Protein AF-A0A316NTU7-F1 (afdb_monomer_lite)

Radius of gyration: 28.09 Å; chains: 1; bounding box: 70×56×56 Å

Foldseek 3Di:
DPPCCPDPVNVVVVLVVVVVVVVVVVVVVVVCVVCVVVLVVVQVVQFDQDPQRKTWHWDDDDPDIDIDIGDDDDDDDQDPCNVVVCVVVVVCVVDDDDDDDDPVVVVVCVVVVVDDPVNVCVVDDDDDDDDDDRDDDDPDDDD

Secondary structure (DSSP, 8-state):
---GGGSHHHHHHHHHHHHHHHHHHHHHHHHHHHHHHHHHHHHHHHPEEPTTS-EEEEEEETTEEEEEEE---------TTHHHHHHHTT-GGG--------HHHHHHHHHTTSS-HHHHHHH---------------SS---

Structure (mmCIF, N/CA/C/O backbone):
data_AF-A0A316NTU7-F1
#
_entry.id   AF-A0A316NTU7-F1
#
loop_
_atom_site.group_PDB
_atom_site.id
_atom_site.type_symbol
_atom_site.label_atom_id
_atom_site.label_alt_id
_atom_si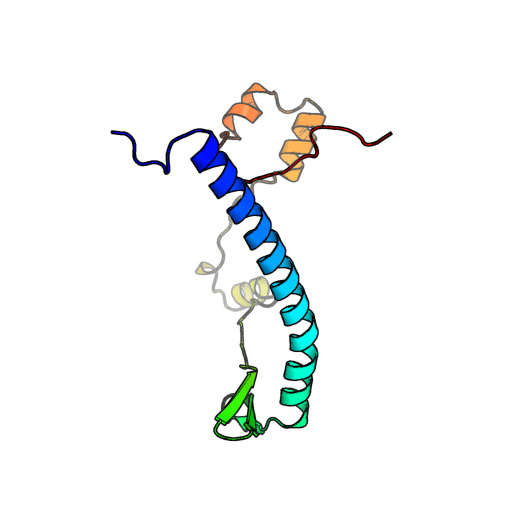te.label_comp_id
_atom_site.label_asym_id
_atom_site.label_entity_id
_atom_site.label_seq_id
_atom_site.pdbx_PDB_ins_code
_atom_site.Cartn_x
_atom_site.Cartn_y
_atom_site.Cartn_z
_atom_site.occupancy
_atom_site.B_iso_or_equiv
_atom_site.auth_seq_id
_atom_site.auth_comp_id
_atom_site.auth_asym_id
_atom_site.auth_atom_id
_atom_site.pdbx_PDB_model_num
ATOM 1 N N . MET A 1 1 ? 43.681 4.880 0.720 1.00 39.12 1 MET A N 1
ATOM 2 C CA . MET A 1 1 ? 43.043 5.188 -0.576 1.00 39.12 1 MET A CA 1
ATOM 3 C C . MET A 1 1 ? 41.536 5.190 -0.359 1.00 39.12 1 MET A C 1
ATOM 5 O O . MET A 1 1 ? 41.004 4.111 -0.117 1.00 39.12 1 MET A O 1
ATOM 9 N N . PRO A 1 2 ? 40.847 6.344 -0.338 1.00 45.22 2 PRO A N 1
ATOM 10 C CA . PRO A 1 2 ? 39.390 6.338 -0.401 1.00 45.22 2 PRO A CA 1
ATOM 11 C C . PRO A 1 2 ? 38.998 5.706 -1.742 1.00 45.22 2 PRO A C 1
ATOM 13 O O . PRO A 1 2 ? 39.582 6.032 -2.776 1.00 45.22 2 PRO A O 1
ATOM 16 N N . THR A 1 3 ? 38.089 4.735 -1.730 1.00 52.84 3 THR A N 1
ATOM 17 C CA . THR A 1 3 ? 37.539 4.173 -2.965 1.00 52.84 3 THR A CA 1
ATOM 18 C C . THR A 1 3 ? 36.919 5.315 -3.778 1.00 52.84 3 THR A C 1
ATOM 20 O O . THR A 1 3 ? 36.314 6.218 -3.199 1.00 52.84 3 THR A O 1
ATOM 23 N N . LEU A 1 4 ? 37.065 5.299 -5.110 1.00 52.41 4 LEU A N 1
ATOM 24 C CA . LEU A 1 4 ? 36.512 6.317 -6.029 1.00 52.41 4 LEU A CA 1
ATOM 25 C C . LEU A 1 4 ? 35.015 6.635 -5.795 1.00 52.41 4 LEU A C 1
ATOM 27 O O . LEU A 1 4 ? 34.536 7.672 -6.233 1.00 52.41 4 LEU A O 1
ATOM 31 N N . ASN A 1 5 ? 34.295 5.777 -5.066 1.00 53.84 5 ASN A N 1
ATOM 32 C CA . ASN A 1 5 ? 32.912 5.971 -4.630 1.00 53.84 5 ASN A CA 1
ATOM 33 C C . ASN A 1 5 ? 32.681 7.106 -3.613 1.00 53.84 5 ASN A C 1
ATOM 35 O O . ASN A 1 5 ? 31.527 7.475 -3.420 1.00 53.84 5 ASN A O 1
ATOM 39 N N . ASN A 1 6 ? 33.721 7.651 -2.969 1.00 60.25 6 ASN A N 1
ATOM 40 C CA . ASN A 1 6 ? 33.578 8.694 -1.938 1.00 60.25 6 ASN A CA 1
ATOM 41 C C . ASN A 1 6 ? 34.177 10.059 -2.330 1.00 60.25 6 ASN A C 1
ATOM 43 O O . ASN A 1 6 ? 34.258 10.945 -1.481 1.00 60.25 6 ASN A O 1
ATOM 47 N N . SER A 1 7 ? 34.622 10.249 -3.577 1.00 82.62 7 SER A N 1
ATOM 48 C CA . SER A 1 7 ? 34.970 11.592 -4.065 1.00 82.62 7 SER A CA 1
ATOM 49 C C . SER A 1 7 ? 33.702 12.413 -4.317 1.00 82.62 7 SER A C 1
ATOM 51 O O . SER A 1 7 ? 32.638 11.847 -4.571 1.00 82.62 7 SER A O 1
ATOM 53 N N . GLU A 1 8 ? 33.799 13.745 -4.267 1.00 83.25 8 GLU A N 1
ATOM 54 C CA . GLU A 1 8 ? 32.658 14.631 -4.557 1.00 83.25 8 GLU A CA 1
ATOM 55 C C . GLU A 1 8 ? 32.060 14.346 -5.942 1.00 83.25 8 GLU A C 1
ATOM 57 O O . GLU A 1 8 ? 30.842 14.236 -6.077 1.00 83.25 8 GLU A O 1
ATOM 62 N N . ASP A 1 9 ? 32.912 14.107 -6.942 1.00 82.56 9 ASP A N 1
ATOM 63 C CA . ASP A 1 9 ? 32.493 13.730 -8.295 1.00 82.56 9 ASP A CA 1
ATOM 64 C C . ASP A 1 9 ? 31.826 12.344 -8.343 1.00 82.56 9 ASP A C 1
ATOM 66 O O . ASP A 1 9 ? 30.821 12.156 -9.034 1.00 82.56 9 ASP A O 1
ATOM 70 N N . GLY A 1 10 ? 32.333 11.370 -7.577 1.00 85.00 10 GLY A N 1
ATOM 71 C CA . GLY A 1 10 ? 31.738 10.035 -7.467 1.00 85.00 10 GLY A CA 1
ATOM 72 C C . GLY A 1 10 ? 30.363 10.061 -6.791 1.00 85.00 10 GLY A C 1
ATOM 73 O O . GLY A 1 10 ? 29.422 9.403 -7.249 1.00 85.00 10 GLY A O 1
ATOM 74 N N . LEU A 1 11 ? 30.209 10.879 -5.746 1.00 87.69 11 LEU A N 1
ATOM 75 C CA . LEU A 1 11 ? 28.933 11.116 -5.069 1.00 87.69 11 LEU A CA 1
ATOM 76 C C . LEU A 1 11 ? 27.950 11.872 -5.967 1.00 87.69 11 LEU A C 1
ATOM 78 O O . LEU A 1 11 ? 26.775 11.509 -6.011 1.00 87.69 11 LEU A O 1
ATOM 82 N N . ALA A 1 12 ? 28.415 12.868 -6.725 1.00 87.44 12 ALA A N 1
ATOM 83 C CA . ALA A 1 12 ? 27.591 13.598 -7.683 1.00 87.44 12 ALA A CA 1
ATOM 84 C C . ALA A 1 12 ? 27.067 12.676 -8.793 1.00 87.44 12 ALA A C 1
ATOM 86 O O . ALA A 1 12 ? 25.866 12.672 -9.068 1.00 87.44 12 ALA A O 1
ATOM 87 N N . LEU A 1 13 ? 27.928 11.835 -9.378 1.00 89.50 13 LEU A N 1
ATOM 88 C CA . LEU A 1 13 ? 27.521 10.848 -10.380 1.00 89.50 13 LEU A CA 1
ATOM 89 C C . LEU A 1 13 ? 26.519 9.837 -9.802 1.00 89.50 13 LEU A C 1
ATOM 91 O O . LEU A 1 13 ? 25.507 9.528 -10.432 1.00 89.50 13 LEU A O 1
ATOM 95 N N . THR A 1 14 ? 26.755 9.364 -8.577 1.00 89.00 14 THR A N 1
ATOM 96 C CA . THR A 1 14 ? 25.836 8.455 -7.877 1.00 89.00 14 THR A CA 1
ATOM 97 C C . THR A 1 14 ? 24.484 9.119 -7.608 1.00 89.00 14 THR A C 1
ATOM 99 O O . THR A 1 14 ? 23.443 8.499 -7.823 1.00 89.00 14 THR A O 1
ATOM 102 N N . ALA A 1 15 ? 24.471 10.391 -7.203 1.00 89.38 15 ALA A N 1
ATOM 103 C CA . ALA A 1 15 ? 23.252 11.159 -6.976 1.00 89.38 15 ALA A CA 1
ATOM 104 C C . ALA A 1 15 ? 22.464 11.389 -8.278 1.00 89.38 15 ALA A C 1
ATOM 106 O O . ALA A 1 15 ? 21.241 11.234 -8.285 1.00 89.38 15 ALA A O 1
ATOM 107 N N . LEU A 1 16 ? 23.144 11.698 -9.388 1.00 91.12 16 LEU A N 1
ATOM 108 C CA . LEU A 1 16 ? 22.519 11.828 -10.709 1.00 91.12 16 LEU A CA 1
ATOM 109 C C . LEU A 1 16 ? 21.891 10.507 -11.160 1.00 91.12 16 LEU A C 1
ATOM 111 O O . LEU A 1 16 ? 20.718 10.484 -11.535 1.00 91.12 16 LEU A O 1
ATOM 115 N N . ASN A 1 17 ? 22.631 9.403 -11.043 1.00 90.31 17 ASN A N 1
ATOM 116 C CA . ASN A 1 17 ? 22.122 8.072 -11.365 1.00 90.31 17 ASN A CA 1
ATOM 117 C C . ASN A 1 17 ? 20.916 7.710 -10.491 1.00 90.31 17 ASN A C 1
ATOM 119 O O . ASN A 1 17 ? 19.898 7.258 -11.007 1.00 90.31 17 ASN A O 1
ATOM 123 N N . TYR A 1 18 ? 20.988 7.960 -9.181 1.00 92.38 18 TYR A N 1
ATOM 124 C CA . TYR A 1 18 ? 19.870 7.737 -8.264 1.00 92.38 18 TYR A CA 1
ATOM 125 C C . TYR A 1 18 ? 18.632 8.550 -8.665 1.00 92.38 18 TYR A C 1
ATOM 127 O O . TYR A 1 18 ? 17.524 8.014 -8.702 1.00 92.38 18 TYR A O 1
ATOM 135 N N . HIS A 1 19 ? 18.803 9.835 -8.991 1.00 92.88 19 HIS A N 1
ATOM 136 C CA . HIS A 1 19 ? 17.704 10.694 -9.426 1.00 92.88 19 HIS A CA 1
ATOM 137 C C . HIS A 1 19 ? 17.054 10.173 -10.712 1.00 92.88 19 HIS A C 1
ATOM 139 O O . HIS A 1 19 ? 15.832 10.052 -10.765 1.00 92.88 19 HIS A O 1
ATOM 145 N N . GLN A 1 20 ? 17.863 9.802 -11.707 1.00 92.38 20 GLN A N 1
ATOM 146 C CA . GLN A 1 20 ? 17.376 9.262 -12.974 1.00 92.38 20 GLN A CA 1
ATOM 147 C C . GLN A 1 20 ? 16.602 7.953 -12.772 1.00 92.38 20 GLN A C 1
ATOM 149 O O . GLN A 1 20 ? 15.472 7.831 -13.239 1.00 92.38 20 GLN A O 1
ATOM 154 N N . ARG A 1 21 ? 17.144 7.011 -11.988 1.00 93.38 21 ARG A N 1
ATOM 155 C CA . ARG A 1 21 ? 16.441 5.762 -11.646 1.00 93.38 21 ARG A CA 1
ATOM 156 C C . ARG A 1 21 ? 15.130 6.017 -10.908 1.00 93.38 21 ARG A C 1
ATOM 158 O O . ARG A 1 21 ? 14.153 5.315 -11.137 1.00 93.38 21 ARG A O 1
ATOM 165 N N . LYS A 1 22 ? 15.074 7.036 -10.047 1.00 93.12 22 LYS A N 1
ATOM 166 C CA . LYS A 1 22 ? 13.834 7.415 -9.357 1.00 93.12 22 LYS A CA 1
ATOM 167 C C . LYS A 1 22 ? 12.770 7.950 -10.322 1.00 93.12 22 LYS A C 1
ATOM 169 O O . LYS A 1 22 ? 11.588 7.699 -10.104 1.00 93.12 22 LYS A O 1
ATOM 174 N N . LEU A 1 23 ? 13.171 8.667 -11.374 1.00 92.50 23 LEU A N 1
ATOM 175 C CA . LEU A 1 23 ? 12.256 9.086 -12.440 1.00 92.50 23 LEU A CA 1
ATOM 176 C C . LEU A 1 23 ? 11.760 7.885 -13.253 1.00 92.50 23 LEU A C 1
ATOM 178 O O . LEU A 1 23 ? 10.562 7.787 -13.497 1.00 92.50 23 LEU A O 1
ATOM 182 N N . GLU A 1 24 ? 12.646 6.946 -13.595 1.00 94.44 24 GLU A N 1
ATOM 183 C CA . GLU A 1 24 ? 12.275 5.697 -14.280 1.00 94.44 24 GLU A CA 1
ATOM 184 C C . GLU A 1 24 ? 11.261 4.882 -13.468 1.00 94.44 24 GLU A C 1
ATOM 186 O O . GLU A 1 24 ? 10.245 4.462 -14.012 1.00 94.44 24 GLU A O 1
ATOM 191 N N . ILE A 1 25 ? 11.483 4.717 -12.156 1.00 94.19 25 ILE A N 1
ATOM 192 C CA . ILE A 1 25 ? 10.533 4.038 -11.258 1.00 94.19 25 ILE A CA 1
ATOM 193 C C . ILE A 1 25 ? 9.165 4.713 -11.317 1.00 94.19 25 ILE A C 1
ATOM 195 O O . ILE A 1 25 ? 8.158 4.031 -11.459 1.00 94.19 25 ILE A O 1
ATOM 199 N N . LYS A 1 26 ? 9.125 6.047 -11.249 1.00 93.50 26 LYS A N 1
ATOM 200 C CA . LYS A 1 26 ? 7.866 6.794 -11.264 1.00 93.50 26 LYS A CA 1
ATOM 201 C C . LYS A 1 26 ? 7.083 6.587 -12.565 1.00 93.50 26 LYS A C 1
ATOM 203 O O . LYS A 1 26 ? 5.861 6.457 -12.522 1.00 93.50 26 LYS A O 1
ATOM 208 N N . GLU A 1 27 ? 7.762 6.565 -13.711 1.00 95.06 27 GLU A N 1
ATOM 209 C CA . GLU A 1 27 ? 7.099 6.294 -14.991 1.00 95.06 27 GLU A CA 1
ATOM 210 C C . GLU A 1 27 ? 6.643 4.831 -15.091 1.00 95.06 27 GLU A C 1
ATOM 212 O O . GLU A 1 27 ? 5.499 4.587 -15.468 1.00 95.06 27 GLU A O 1
ATOM 217 N N . ILE A 1 28 ? 7.454 3.866 -14.641 1.00 96.06 28 ILE A N 1
ATOM 218 C CA . ILE A 1 28 ? 7.051 2.450 -14.579 1.00 96.06 28 ILE A CA 1
ATOM 219 C C . ILE A 1 28 ? 5.827 2.266 -13.670 1.00 96.06 28 ILE A C 1
ATOM 221 O O . ILE A 1 28 ? 4.876 1.587 -14.044 1.00 96.06 28 ILE A O 1
ATOM 225 N N . GLU A 1 29 ? 5.800 2.883 -12.488 1.00 95.62 29 GLU A N 1
ATOM 226 C CA . GLU A 1 29 ? 4.652 2.824 -11.573 1.00 95.62 29 GLU A CA 1
ATOM 227 C C . GLU A 1 29 ? 3.381 3.384 -12.220 1.00 95.62 29 GLU A C 1
ATOM 229 O O . GLU A 1 29 ? 2.296 2.825 -12.051 1.00 95.62 29 GLU A O 1
ATOM 234 N N . LYS A 1 30 ? 3.511 4.462 -12.999 1.00 94.25 30 LYS A N 1
ATOM 235 C CA . LYS A 1 30 ? 2.403 5.056 -13.751 1.00 94.25 30 LYS A CA 1
ATOM 236 C C . LYS A 1 30 ? 1.905 4.132 -14.865 1.00 94.25 30 LYS A C 1
ATOM 238 O O . LYS A 1 30 ? 0.694 4.011 -15.049 1.00 94.25 30 LYS A O 1
ATOM 243 N N . GLU A 1 31 ? 2.805 3.469 -15.585 1.00 94.75 31 GLU A N 1
ATOM 244 C CA . GLU A 1 31 ? 2.453 2.463 -16.593 1.00 94.75 31 GLU A CA 1
ATOM 245 C C . GLU A 1 31 ? 1.766 1.245 -15.962 1.00 94.75 31 GLU A C 1
ATOM 247 O O . GLU A 1 31 ? 0.709 0.817 -16.418 1.00 94.75 31 GLU A O 1
ATOM 252 N N . LEU A 1 32 ? 2.289 0.725 -14.851 1.00 94.25 32 LEU A N 1
ATOM 253 C CA . LEU A 1 32 ? 1.657 -0.375 -14.121 1.00 94.25 32 LEU A CA 1
ATOM 254 C C . LEU A 1 32 ? 0.262 0.011 -13.615 1.00 94.25 32 LEU A C 1
ATOM 256 O O . LEU A 1 32 ? -0.677 -0.784 -13.710 1.00 94.25 32 LEU A O 1
ATOM 260 N N . ALA A 1 33 ? 0.101 1.238 -13.115 1.00 92.62 33 ALA A N 1
ATOM 261 C CA . ALA A 1 33 ? -1.188 1.757 -12.674 1.00 92.62 33 ALA A CA 1
ATOM 262 C C . ALA A 1 33 ? -2.205 1.873 -13.820 1.00 92.62 33 ALA A C 1
ATOM 264 O O . ALA A 1 33 ? -3.396 1.690 -13.577 1.00 92.62 33 ALA A O 1
ATOM 265 N N . SER A 1 34 ? -1.766 2.136 -15.056 1.00 93.06 34 SER A N 1
ATOM 266 C CA . SER A 1 34 ? -2.658 2.197 -16.222 1.00 93.06 34 SER A CA 1
ATOM 267 C C . SER A 1 34 ? -3.007 0.813 -16.784 1.00 93.06 34 SER A C 1
ATOM 269 O O . SER A 1 34 ? -4.126 0.613 -17.255 1.00 93.06 34 SER A O 1
ATOM 271 N N . MET A 1 35 ? -2.101 -0.165 -16.682 1.00 94.12 35 MET A N 1
ATOM 272 C CA . MET A 1 35 ? -2.348 -1.551 -17.105 1.00 94.12 35 MET A CA 1
ATOM 273 C C . MET A 1 35 ? -3.244 -2.318 -16.125 1.00 94.12 35 MET A C 1
ATOM 275 O O . MET A 1 35 ? -4.034 -3.172 -16.534 1.00 94.12 35 MET A O 1
ATOM 279 N N . ARG A 1 36 ? -3.140 -2.022 -14.824 1.00 92.94 36 ARG A N 1
ATOM 280 C CA . ARG A 1 36 ? -3.846 -2.746 -13.759 1.00 92.94 36 ARG A CA 1
ATOM 281 C C . ARG A 1 36 ? -5.372 -2.832 -13.959 1.00 92.94 36 ARG A C 1
ATOM 283 O O . ARG A 1 36 ? -5.876 -3.950 -13.872 1.00 92.94 36 ARG A O 1
ATOM 290 N N . PRO A 1 37 ? -6.112 -1.748 -14.268 1.00 93.06 37 PRO A N 1
ATOM 291 C CA . PRO A 1 37 ? -7.557 -1.824 -14.497 1.00 93.06 37 PRO A CA 1
ATOM 292 C C . PRO A 1 37 ? -7.951 -2.790 -15.619 1.00 93.06 37 PRO A C 1
ATOM 294 O O . PRO A 1 37 ? -8.950 -3.491 -15.500 1.00 93.06 37 PRO A O 1
ATOM 297 N N . VAL A 1 38 ? -7.148 -2.874 -16.686 1.00 92.69 38 VAL A N 1
ATOM 298 C CA . VAL A 1 38 ? -7.403 -3.778 -17.820 1.00 92.69 38 VAL A CA 1
ATOM 299 C C . VAL A 1 38 ? -7.267 -5.239 -17.391 1.00 92.69 38 VAL A C 1
ATOM 301 O O . VAL A 1 38 ? -8.104 -6.072 -17.732 1.00 92.69 38 VAL A O 1
ATOM 304 N N . LEU A 1 39 ? -6.233 -5.556 -16.605 1.00 92.88 39 LEU A N 1
ATOM 305 C CA . LEU A 1 39 ? -6.043 -6.900 -16.053 1.00 92.88 39 LEU A CA 1
ATOM 306 C C . LEU A 1 39 ? -7.148 -7.254 -15.050 1.00 92.88 39 LEU A C 1
ATOM 308 O O . LEU A 1 39 ? -7.634 -8.383 -15.035 1.00 92.88 39 LEU A O 1
ATOM 312 N N . GLU A 1 40 ? -7.564 -6.288 -14.232 1.00 91.19 40 GLU A N 1
ATOM 313 C CA . GLU A 1 40 ? -8.651 -6.460 -13.274 1.00 91.19 40 GLU A CA 1
ATOM 314 C C . GLU A 1 40 ? -10.004 -6.712 -13.966 1.00 91.19 40 GLU A C 1
ATOM 316 O O . GLU A 1 40 ? -10.720 -7.614 -13.528 1.00 91.19 40 GLU A O 1
ATOM 321 N N . ASP A 1 41 ? -10.336 -5.993 -15.043 1.00 91.44 41 ASP A N 1
ATOM 322 C CA . ASP A 1 41 ? -11.525 -6.255 -15.877 1.00 91.44 41 ASP A CA 1
ATOM 323 C C . ASP A 1 41 ? -11.444 -7.630 -16.558 1.00 91.44 41 ASP A C 1
ATOM 325 O O . ASP A 1 41 ? -12.408 -8.397 -16.570 1.00 91.44 41 ASP A O 1
ATOM 329 N N . GLY A 1 42 ? -10.256 -7.999 -17.047 1.00 89.56 42 GLY A N 1
ATOM 330 C CA . GLY A 1 42 ? -9.999 -9.321 -17.613 1.00 89.56 42 GLY A CA 1
ATOM 331 C C . GLY A 1 42 ? -10.320 -10.457 -16.637 1.00 89.56 42 GLY A C 1
ATOM 332 O O . GLY A 1 42 ? -10.977 -11.425 -17.022 1.00 89.56 42 GLY A O 1
ATOM 333 N N . VAL A 1 43 ? -9.933 -10.326 -15.361 1.00 91.31 43 VAL A N 1
ATOM 334 C CA . VAL A 1 43 ? -10.299 -11.294 -14.308 1.00 91.31 43 VAL A CA 1
ATOM 335 C C . VAL A 1 43 ? -11.803 -11.325 -14.069 1.00 91.31 43 VAL A C 1
ATOM 337 O O . VAL A 1 43 ? -12.355 -12.399 -13.849 1.00 91.31 43 VAL A O 1
ATOM 340 N N . ASP A 1 44 ? -12.484 -10.181 -14.109 1.00 89.44 44 ASP A N 1
ATOM 341 C CA . ASP A 1 44 ? -13.926 -10.141 -13.862 1.00 89.44 44 ASP A CA 1
ATOM 342 C C . ASP A 1 44 ? -14.749 -10.756 -14.992 1.00 89.44 44 ASP A C 1
ATOM 344 O O . ASP A 1 44 ? -15.816 -11.312 -14.730 1.00 89.44 44 ASP A O 1
ATOM 348 N N . ARG A 1 45 ? -14.247 -10.679 -16.227 1.00 88.75 45 ARG A N 1
ATOM 349 C CA . ARG A 1 45 ? -14.900 -11.228 -17.417 1.00 88.75 45 ARG A CA 1
ATOM 350 C C . ARG A 1 45 ? -14.579 -12.695 -17.678 1.00 88.75 45 ARG A C 1
ATOM 352 O O . ARG A 1 45 ? -15.456 -13.430 -18.118 1.00 88.75 45 ARG A O 1
ATOM 359 N N . LEU A 1 46 ? -13.320 -13.091 -17.495 1.00 88.56 46 LEU A N 1
ATOM 360 C CA . LEU A 1 46 ? -12.808 -14.414 -17.879 1.00 88.56 46 LEU A CA 1
ATOM 361 C C . LEU A 1 46 ? -12.562 -15.331 -16.677 1.00 88.56 46 LEU A C 1
ATOM 363 O O . LEU A 1 46 ? -12.327 -16.525 -16.852 1.00 88.56 46 LEU A O 1
ATOM 367 N N . GLY A 1 47 ? -12.543 -14.775 -15.467 1.00 85.56 47 GLY A N 1
ATOM 368 C CA . GLY A 1 47 ? -12.204 -15.512 -14.263 1.00 85.56 47 GLY A CA 1
ATOM 369 C C . GLY A 1 47 ? -13.349 -16.376 -13.759 1.00 85.56 47 GLY A C 1
ATOM 370 O O . GLY A 1 47 ? -14.506 -15.965 -13.728 1.00 85.56 47 GLY A O 1
ATOM 371 N N . ASN A 1 48 ? -12.998 -17.565 -13.283 1.00 87.94 48 ASN A N 1
ATOM 372 C CA . ASN A 1 48 ? -13.914 -18.435 -12.563 1.00 87.94 48 ASN A CA 1
ATOM 373 C C . ASN A 1 48 ? -13.851 -18.134 -11.064 1.00 87.94 48 ASN A C 1
ATOM 375 O O . ASN A 1 48 ? -12.781 -17.850 -10.516 1.00 87.94 48 ASN A O 1
ATOM 379 N N . VAL A 1 49 ? -15.001 -18.213 -10.396 1.00 86.75 49 VAL A N 1
ATOM 380 C CA . VAL A 1 49 ? -15.086 -18.081 -8.939 1.00 86.75 49 VAL A CA 1
ATOM 381 C C . VAL A 1 49 ? -14.655 -19.403 -8.304 1.00 86.75 49 VAL A C 1
ATOM 383 O O . VAL A 1 49 ? -15.191 -20.462 -8.625 1.00 86.75 49 VAL A O 1
ATOM 386 N N . THR A 1 50 ? -13.669 -19.354 -7.415 1.00 86.12 50 THR A N 1
ATOM 387 C CA . THR A 1 50 ? -13.204 -20.512 -6.649 1.00 86.12 50 THR A CA 1
ATOM 388 C C . THR A 1 50 ? -14.180 -20.842 -5.521 1.00 86.12 50 THR A C 1
ATOM 390 O O . THR A 1 50 ? -15.002 -20.018 -5.122 1.00 86.12 50 THR A O 1
ATOM 393 N N . ALA A 1 51 ? -14.043 -22.028 -4.921 1.00 79.88 51 ALA A N 1
ATOM 394 C CA . ALA A 1 51 ? -14.826 -2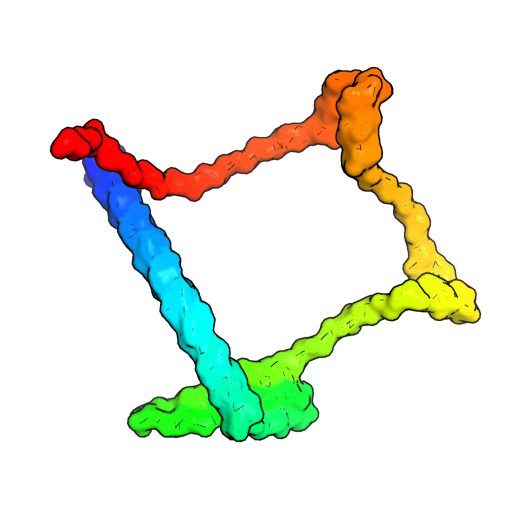2.414 -3.741 1.00 79.88 51 ALA A CA 1
ATOM 395 C C . ALA A 1 51 ? -14.667 -21.442 -2.550 1.00 79.88 51 ALA A C 1
ATOM 397 O O . ALA A 1 51 ? -15.542 -21.367 -1.694 1.00 79.88 51 ALA A O 1
ATOM 398 N N . THR A 1 52 ? -13.568 -20.681 -2.504 1.00 77.44 52 THR A N 1
ATOM 399 C CA . THR A 1 52 ? -13.292 -19.656 -1.484 1.00 77.44 52 THR A CA 1
ATOM 400 C C . THR A 1 52 ? -13.846 -18.271 -1.841 1.00 77.44 52 THR A C 1
ATOM 402 O O . THR A 1 52 ? -13.641 -17.327 -1.085 1.00 77.44 52 THR A O 1
ATOM 405 N N . GLY A 1 53 ? -14.508 -18.118 -2.993 1.00 80.31 53 GLY A N 1
ATOM 406 C CA . GLY A 1 53 ? -15.067 -16.850 -3.472 1.00 80.31 53 GLY A CA 1
ATOM 407 C C . GLY A 1 53 ? -14.077 -15.927 -4.196 1.00 80.31 53 GLY A C 1
ATOM 408 O O . GLY A 1 53 ? -14.481 -14.872 -4.683 1.00 80.31 53 GLY A O 1
ATOM 409 N N . SER A 1 54 ? -12.800 -16.309 -4.309 1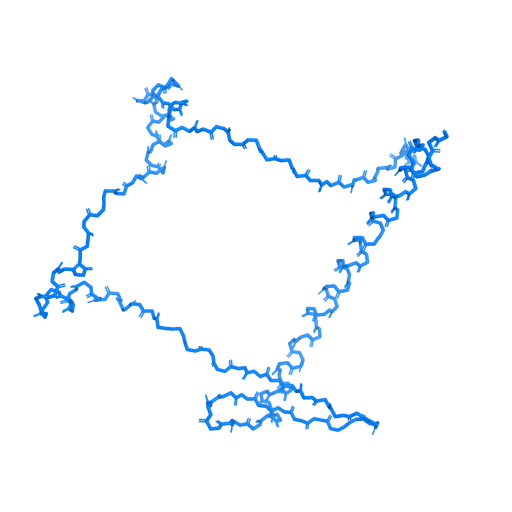.00 86.19 54 SER A N 1
ATOM 410 C CA . SER A 1 54 ? -11.805 -15.585 -5.115 1.00 86.19 54 SER A CA 1
ATOM 411 C C . SER A 1 54 ? -12.076 -15.776 -6.610 1.00 86.19 54 SER A C 1
ATOM 413 O O . SER A 1 54 ? -12.617 -16.800 -7.020 1.00 86.19 54 SER A O 1
ATOM 415 N N . ARG A 1 55 ? -11.662 -14.830 -7.456 1.00 89.38 55 ARG A N 1
ATOM 416 C CA . ARG A 1 55 ? -11.738 -14.962 -8.921 1.00 89.38 55 ARG A CA 1
ATOM 417 C C . ARG A 1 55 ? -10.369 -15.278 -9.498 1.00 89.38 55 ARG A C 1
ATOM 419 O O . ARG A 1 55 ? -9.394 -14.599 -9.174 1.00 89.38 55 ARG A O 1
ATOM 426 N N . VAL A 1 56 ? -10.296 -16.288 -10.358 1.00 89.69 56 VAL A N 1
ATOM 427 C CA . VAL A 1 56 ? -9.052 -16.709 -11.013 1.00 89.69 56 VAL A CA 1
ATOM 428 C C . VAL A 1 56 ? -9.282 -16.852 -12.511 1.00 89.69 56 VAL A C 1
ATOM 430 O O . VAL A 1 56 ? -10.142 -17.622 -12.932 1.00 89.69 56 VAL A O 1
ATOM 433 N N . ALA A 1 57 ? -8.491 -16.139 -13.309 1.00 90.69 57 ALA A N 1
ATOM 434 C CA . ALA A 1 57 ? -8.423 -16.296 -14.756 1.00 90.69 57 ALA A CA 1
ATOM 435 C C . ALA A 1 57 ? -7.060 -16.884 -15.134 1.00 90.69 57 ALA A C 1
ATOM 437 O O . ALA A 1 57 ? -6.027 -16.444 -14.629 1.00 90.69 57 ALA A O 1
ATOM 438 N N . VAL A 1 58 ? -7.062 -17.878 -16.017 1.00 89.88 58 VAL A N 1
ATOM 439 C CA . VAL A 1 58 ? -5.848 -18.502 -16.548 1.00 89.88 58 VAL A CA 1
ATOM 440 C C . VAL A 1 58 ? -5.826 -18.255 -18.048 1.00 89.88 58 VAL A C 1
ATOM 442 O O . VAL A 1 58 ? -6.763 -18.633 -18.749 1.00 89.88 58 VAL A O 1
ATOM 445 N N . ILE A 1 59 ? -4.785 -17.577 -18.527 1.00 90.69 59 ILE A N 1
ATOM 446 C CA . ILE A 1 59 ? -4.639 -17.176 -19.925 1.00 90.69 59 ILE A CA 1
ATOM 447 C C . ILE A 1 59 ? -3.360 -17.823 -20.470 1.00 90.69 59 ILE A C 1
ATOM 449 O O . ILE A 1 59 ? -2.262 -17.381 -20.117 1.00 90.69 59 ILE A O 1
ATOM 453 N N . PRO A 1 60 ? -3.459 -18.864 -21.314 1.00 88.56 60 PRO A N 1
ATOM 454 C CA . PRO A 1 60 ? -2.291 -19.409 -21.992 1.00 88.56 60 PRO A CA 1
ATOM 455 C C . PRO A 1 60 ? -1.797 -18.410 -23.048 1.00 88.56 60 PRO A C 1
ATOM 457 O O . PRO A 1 60 ? -2.581 -17.906 -23.854 1.00 88.56 60 PRO A O 1
ATOM 460 N N . TYR A 1 61 ? -0.498 -18.115 -23.052 1.00 90.62 61 TYR A N 1
ATOM 461 C CA . TYR A 1 61 ? 0.132 -17.231 -24.028 1.00 90.62 61 TYR A CA 1
ATOM 462 C C . TYR A 1 61 ? 1.548 -17.702 -24.376 1.00 90.62 61 TYR A C 1
ATOM 464 O O . TYR A 1 61 ? 2.443 -17.698 -23.531 1.00 90.62 61 T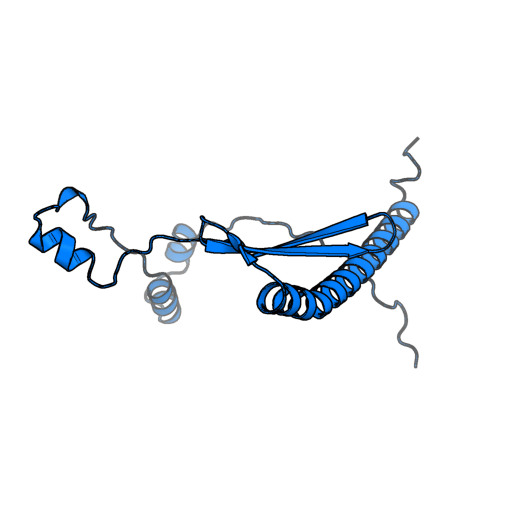YR A O 1
ATOM 472 N N . ALA A 1 62 ? 1.752 -18.054 -25.650 1.00 91.19 62 ALA A N 1
ATOM 473 C CA . ALA A 1 62 ? 2.995 -18.619 -26.173 1.00 91.19 62 ALA A CA 1
ATOM 474 C C . ALA A 1 62 ? 3.456 -19.857 -25.375 1.00 91.19 62 ALA A C 1
ATOM 476 O O . ALA A 1 62 ? 2.773 -20.878 -25.381 1.00 91.19 62 ALA A O 1
ATOM 477 N N . ASP A 1 63 ? 4.600 -19.765 -24.704 1.00 90.88 63 ASP A N 1
ATOM 478 C CA . ASP A 1 63 ? 5.215 -20.791 -23.861 1.00 90.88 63 ASP A CA 1
ATOM 479 C C . ASP A 1 63 ? 4.859 -20.643 -22.369 1.00 90.88 63 ASP A C 1
ATOM 481 O O . ASP A 1 63 ? 5.427 -21.334 -21.522 1.00 90.88 63 ASP A O 1
ATOM 485 N N . LYS A 1 64 ? 3.940 -19.730 -22.025 1.00 85.19 64 LYS A N 1
ATOM 486 C CA . LYS A 1 64 ? 3.623 -19.355 -20.642 1.00 85.19 64 LYS A CA 1
ATOM 487 C C . LYS A 1 64 ? 2.138 -19.476 -20.341 1.00 85.19 64 LYS A C 1
ATOM 489 O O . LYS A 1 64 ? 1.278 -19.268 -21.192 1.00 85.19 64 LYS A O 1
ATOM 494 N N . GLU A 1 65 ? 1.844 -19.737 -19.076 1.00 87.56 65 GLU A N 1
ATOM 495 C CA . GLU A 1 65 ? 0.499 -19.654 -18.526 1.00 87.56 65 GLU A CA 1
ATOM 496 C C . GLU A 1 65 ? 0.424 -18.447 -17.586 1.00 87.56 65 GLU A C 1
ATOM 498 O O . GLU A 1 65 ? 1.167 -18.357 -16.607 1.00 87.56 65 GLU A O 1
ATOM 503 N N . ILE A 1 66 ? -0.441 -17.485 -17.908 1.00 90.94 66 ILE A N 1
ATOM 504 C CA . ILE A 1 66 ? -0.617 -16.268 -17.118 1.00 90.94 66 ILE A CA 1
ATOM 505 C C . ILE A 1 66 ? -1.811 -16.458 -16.191 1.00 90.94 66 ILE A C 1
ATOM 507 O O . ILE A 1 66 ? -2.957 -16.504 -16.636 1.00 90.94 66 ILE A O 1
ATOM 511 N N . GLN A 1 67 ? -1.542 -16.541 -14.891 1.00 89.56 67 GLN A N 1
ATOM 512 C CA . GLN A 1 67 ? -2.579 -16.623 -13.871 1.00 89.56 67 GLN A CA 1
ATOM 513 C C . GLN A 1 67 ? -2.855 -15.241 -13.275 1.00 89.56 67 GLN A C 1
ATOM 515 O O . GLN A 1 67 ? -1.999 -14.644 -12.623 1.00 89.56 67 GLN A O 1
ATOM 520 N N . LEU A 1 68 ? -4.079 -14.753 -13.455 1.00 89.81 68 LEU A N 1
ATOM 521 C CA . LEU A 1 68 ? -4.579 -13.531 -12.838 1.00 89.81 68 LEU A CA 1
ATOM 522 C C . LEU A 1 68 ? -5.541 -13.892 -11.701 1.00 89.81 68 LEU A C 1
ATOM 524 O O . LEU A 1 68 ? -6.428 -14.731 -11.869 1.00 89.81 68 LEU A O 1
ATOM 528 N N . ARG A 1 69 ? -5.377 -13.264 -10.533 1.00 88.81 69 ARG A N 1
ATOM 529 C CA . ARG A 1 69 ? -6.146 -13.586 -9.324 1.00 88.81 69 ARG A CA 1
ATOM 530 C C . ARG A 1 69 ? -6.659 -12.325 -8.634 1.00 88.81 69 ARG A C 1
ATOM 532 O O . ARG A 1 69 ? -5.889 -11.406 -8.374 1.00 88.81 69 ARG A O 1
ATOM 539 N N . LYS A 1 70 ? -7.944 -12.327 -8.276 1.00 86.62 70 LYS A N 1
ATOM 540 C CA . LYS A 1 70 ? -8.551 -11.403 -7.311 1.00 86.62 70 LYS A CA 1
ATOM 541 C C . LYS A 1 70 ? -9.000 -12.198 -6.094 1.00 86.62 70 LYS A C 1
ATOM 543 O O . LYS A 1 70 ? -9.966 -12.956 -6.165 1.00 86.62 70 LYS A O 1
ATOM 548 N N . ASP A 1 71 ? -8.286 -12.034 -4.989 1.00 85.06 71 ASP A N 1
ATOM 549 C CA . ASP A 1 71 ? -8.613 -12.728 -3.749 1.00 85.06 71 ASP A CA 1
ATOM 550 C C . ASP A 1 71 ? -9.778 -12.070 -3.019 1.00 85.06 71 ASP A C 1
ATOM 552 O O . ASP A 1 71 ? -9.790 -10.852 -2.823 1.00 85.06 71 ASP A O 1
ATOM 556 N N . LEU A 1 72 ? -10.729 -12.888 -2.564 1.00 78.31 72 LEU A N 1
ATOM 557 C CA . LEU A 1 72 ? -11.763 -12.419 -1.656 1.00 78.31 72 LEU A CA 1
ATOM 558 C C . LEU A 1 72 ? -11.132 -12.178 -0.280 1.00 78.31 72 LEU A C 1
ATOM 560 O O . LEU A 1 72 ? -10.732 -13.115 0.410 1.00 78.31 72 LEU A O 1
ATOM 564 N N . ARG A 1 73 ? -11.036 -10.911 0.125 1.00 76.06 73 ARG A N 1
ATOM 565 C CA . ARG A 1 73 ? -10.593 -10.526 1.467 1.00 76.06 73 ARG A CA 1
ATOM 566 C C . ARG A 1 73 ? -11.809 -10.137 2.290 1.00 76.06 73 ARG A C 1
ATOM 568 O O . ARG A 1 73 ? -12.437 -9.119 2.020 1.00 76.06 73 ARG A O 1
ATOM 575 N N . LEU A 1 74 ? -12.126 -10.951 3.290 1.00 72.81 74 LEU A N 1
ATOM 576 C CA . LEU A 1 74 ? -13.143 -10.637 4.285 1.00 72.81 74 LEU A CA 1
ATOM 577 C C . LEU A 1 74 ? -12.442 -10.043 5.504 1.00 72.81 74 LEU A C 1
ATOM 579 O O . LEU A 1 74 ? -11.699 -10.731 6.200 1.00 72.81 74 LEU A O 1
ATOM 583 N N . THR A 1 75 ? -12.658 -8.757 5.751 1.00 70.75 75 THR A N 1
ATOM 584 C CA . THR A 1 75 ? -12.251 -8.101 6.995 1.00 70.75 75 THR A CA 1
ATOM 585 C C . THR A 1 75 ? -13.475 -7.972 7.887 1.00 70.75 75 THR A C 1
ATOM 587 O O . THR A 1 75 ? -14.449 -7.330 7.498 1.00 70.75 75 THR A O 1
ATOM 590 N N . ALA A 1 76 ? -13.437 -8.577 9.073 1.00 71.38 76 ALA A N 1
ATOM 591 C CA . ALA A 1 76 ? -14.462 -8.347 10.080 1.00 71.38 76 ALA A CA 1
ATOM 592 C C . ALA A 1 76 ? -14.297 -6.924 10.630 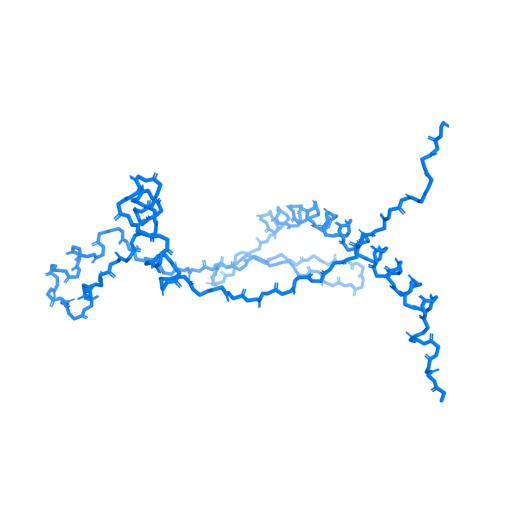1.00 71.38 76 ALA A C 1
ATOM 594 O O . ALA A 1 76 ? -13.232 -6.571 11.134 1.00 71.38 76 ALA A O 1
ATOM 595 N N . VAL A 1 77 ? -15.340 -6.109 10.503 1.00 77.69 77 VAL A N 1
ATOM 596 C CA . VAL A 1 77 ? -15.408 -4.758 11.069 1.00 77.69 77 VAL A CA 1
ATOM 597 C C . VAL A 1 77 ? -16.505 -4.772 12.126 1.00 77.69 77 VAL A C 1
ATOM 599 O O . VAL A 1 77 ? -17.546 -5.401 11.920 1.00 77.69 77 VAL A O 1
ATOM 602 N N . LEU A 1 78 ? -16.271 -4.120 13.268 1.00 79.25 78 LEU A N 1
ATOM 603 C CA . LEU A 1 78 ? -17.319 -3.935 14.269 1.00 79.25 78 LEU A CA 1
ATOM 604 C C . LEU A 1 78 ? -18.459 -3.127 13.649 1.00 79.25 78 LEU A C 1
ATOM 606 O O . LEU A 1 78 ? -18.232 -2.093 13.021 1.00 79.25 78 LEU A O 1
ATOM 610 N N . VAL A 1 79 ? -19.685 -3.610 13.822 1.00 83.19 79 VAL A N 1
ATOM 611 C CA . VAL A 1 79 ? -20.872 -2.855 13.418 1.00 83.19 79 VAL A CA 1
ATOM 612 C C . VAL A 1 79 ? -20.990 -1.583 14.272 1.00 83.19 79 VAL A C 1
ATOM 614 O O . VAL A 1 79 ? -20.551 -1.601 15.424 1.00 83.19 79 VAL A O 1
ATOM 617 N N . PRO A 1 80 ? -21.572 -0.486 13.754 1.00 77.75 80 PRO A N 1
ATOM 618 C CA . PRO A 1 80 ? -21.767 0.745 14.527 1.00 77.75 80 PRO A CA 1
ATOM 619 C C . PRO A 1 80 ? -22.482 0.512 15.867 1.00 77.75 80 PRO A C 1
ATOM 621 O O . PRO A 1 80 ? -22.173 1.156 16.862 1.00 77.75 80 PRO A O 1
ATOM 624 N N . GLU A 1 81 ? -23.381 -0.470 15.914 1.00 86.38 81 GLU A N 1
ATOM 625 C CA . GLU A 1 81 ? -24.169 -0.861 17.084 1.00 86.38 81 GLU A CA 1
ATOM 626 C C . GLU A 1 81 ? -23.447 -1.877 17.991 1.00 86.38 81 GLU A C 1
ATOM 628 O O . GLU A 1 81 ? -24.072 -2.503 18.852 1.00 86.38 81 GLU A O 1
ATOM 633 N N . ALA A 1 82 ? -22.141 -2.102 17.800 1.00 84.50 82 ALA A N 1
ATOM 634 C CA . ALA A 1 82 ? -21.385 -3.101 18.553 1.00 84.50 82 ALA A CA 1
ATOM 635 C C . ALA A 1 82 ? -21.442 -2.844 20.063 1.00 84.50 82 ALA A C 1
ATOM 637 O O . ALA A 1 82 ? -21.601 -3.791 20.831 1.00 84.50 82 ALA A O 1
ATOM 638 N N . GLU A 1 83 ? -21.391 -1.580 20.492 1.00 81.31 83 GLU A N 1
ATOM 639 C CA . GLU A 1 83 ? -21.539 -1.221 21.904 1.00 81.31 83 GLU A CA 1
ATOM 640 C C . GLU A 1 83 ? -22.904 -1.663 22.458 1.00 81.31 83 GLU A C 1
ATOM 642 O O . GLU A 1 83 ? -22.967 -2.336 23.489 1.00 81.31 83 GLU A O 1
ATOM 647 N N . ASP A 1 84 ? -23.996 -1.366 21.750 1.00 84.25 84 ASP A N 1
ATOM 648 C CA . ASP A 1 84 ? -25.354 -1.739 22.162 1.00 84.25 84 ASP A CA 1
ATOM 649 C C . ASP A 1 84 ? -25.552 -3.257 22.191 1.00 84.25 84 ASP A C 1
ATOM 651 O O . ASP A 1 84 ? -26.265 -3.792 23.044 1.00 84.25 84 ASP A O 1
ATOM 655 N N . ILE A 1 85 ? -24.930 -3.983 21.261 1.00 85.12 85 ILE A N 1
ATOM 656 C CA . ILE A 1 85 ? -24.924 -5.450 21.253 1.00 85.12 85 ILE A CA 1
ATOM 657 C C . ILE A 1 85 ? -24.182 -5.972 22.491 1.00 85.12 85 ILE A C 1
ATOM 659 O O . ILE A 1 85 ? -24.733 -6.789 23.231 1.00 85.12 85 ILE A O 1
ATOM 663 N N . LEU A 1 86 ? -22.978 -5.467 22.772 1.00 86.50 86 LEU A N 1
ATOM 664 C CA . LEU A 1 86 ? -22.180 -5.880 23.930 1.00 86.50 86 LEU A CA 1
ATOM 665 C C . LEU A 1 86 ? -22.896 -5.578 25.256 1.00 86.50 86 LEU A C 1
ATOM 667 O O . LEU A 1 86 ? -22.946 -6.439 26.139 1.00 86.50 86 LEU A O 1
ATOM 671 N N . ARG A 1 87 ? -23.542 -4.409 25.377 1.00 84.44 87 ARG A N 1
ATOM 672 C CA . ARG A 1 87 ? -24.360 -4.038 26.545 1.00 84.44 87 ARG A CA 1
ATOM 673 C C . ARG A 1 87 ? -25.587 -4.938 26.704 1.00 84.44 87 ARG A C 1
ATOM 675 O O . ARG A 1 87 ? -25.843 -5.409 27.812 1.00 84.44 87 ARG A O 1
ATOM 682 N N . ARG A 1 88 ? -26.315 -5.241 25.619 1.00 89.88 88 ARG A N 1
ATOM 683 C CA . ARG A 1 88 ? -27.469 -6.167 25.645 1.00 89.88 88 ARG A CA 1
ATOM 684 C C . ARG A 1 88 ? -27.085 -7.568 26.115 1.00 89.88 88 ARG A C 1
ATOM 686 O O . ARG A 1 88 ? -27.845 -8.188 26.855 1.00 89.88 88 ARG A O 1
ATOM 693 N N . HIS A 1 89 ? -25.905 -8.045 25.730 1.00 86.94 89 HIS A N 1
ATOM 694 C CA . HIS A 1 89 ? -25.395 -9.358 26.128 1.00 86.94 89 HIS A CA 1
ATOM 695 C C . HIS A 1 89 ? -24.635 -9.357 27.462 1.00 86.94 89 HIS A C 1
ATOM 697 O O . HIS A 1 89 ? -24.138 -10.404 27.870 1.00 86.94 89 HIS A O 1
ATOM 703 N N . LYS A 1 90 ? -24.585 -8.218 28.172 1.00 82.44 90 LYS A N 1
ATOM 704 C CA . LYS A 1 90 ? -23.865 -8.045 29.447 1.00 82.44 90 LYS A CA 1
ATOM 705 C C . LYS A 1 90 ? -22.366 -8.375 29.355 1.00 82.44 90 LYS A C 1
ATOM 707 O O . LYS A 1 90 ? -21.752 -8.742 30.351 1.00 82.44 90 LYS A O 1
ATOM 712 N N . LEU A 1 91 ? -21.769 -8.216 28.174 1.00 79.81 91 LEU A N 1
ATOM 713 C CA . LEU A 1 91 ? -20.344 -8.439 27.920 1.00 79.81 91 LEU A CA 1
ATOM 714 C C . LEU A 1 91 ? -19.562 -7.142 28.154 1.00 79.81 91 LEU A C 1
ATOM 716 O O . LEU A 1 91 ? -18.944 -6.584 27.251 1.00 79.81 91 LEU A O 1
ATOM 720 N N . THR A 1 92 ? -19.640 -6.619 29.377 1.00 72.62 92 THR A N 1
ATOM 721 C CA . THR A 1 92 ? -19.043 -5.325 29.742 1.00 72.62 92 THR A CA 1
ATOM 722 C C . THR A 1 92 ? -17.523 -5.366 29.841 1.00 72.62 92 THR A C 1
ATOM 724 O O . THR A 1 92 ? -16.896 -4.319 29.767 1.00 72.62 92 THR A O 1
ATOM 727 N N . GLU A 1 93 ? -16.922 -6.552 29.958 1.00 73.50 93 GLU A N 1
ATOM 728 C CA . GLU A 1 93 ? -15.463 -6.735 29.909 1.00 73.50 93 GLU A CA 1
ATOM 729 C C . GLU A 1 93 ? -14.866 -6.327 28.554 1.00 73.50 93 GLU A C 1
ATOM 731 O O . GLU A 1 93 ? -13.694 -5.975 28.476 1.00 73.50 93 GLU A O 1
ATOM 736 N N . CYS A 1 94 ? -15.673 -6.328 27.488 1.00 72.31 94 CYS A N 1
ATOM 737 C CA . CYS A 1 94 ? -15.256 -5.879 26.162 1.00 72.31 94 CYS A CA 1
ATOM 738 C C . CYS A 1 94 ? -15.295 -4.350 25.993 1.00 72.31 94 CYS A C 1
ATOM 740 O O . CYS A 1 94 ? -14.931 -3.855 24.929 1.00 72.31 94 CYS A O 1
ATOM 742 N N . LEU A 1 95 ? -15.782 -3.605 26.992 1.00 74.81 95 LEU A N 1
ATOM 743 C CA . LEU A 1 95 ? -15.941 -2.154 26.936 1.00 74.81 95 LEU A CA 1
ATOM 744 C C . LEU A 1 95 ? -14.897 -1.493 27.837 1.00 74.81 95 LEU A C 1
ATOM 746 O O . LEU A 1 95 ? -15.036 -1.470 29.058 1.00 74.81 95 LEU A O 1
ATOM 750 N N . GLU A 1 96 ? -13.865 -0.919 27.229 1.00 76.50 96 GLU A N 1
ATOM 751 C CA . GLU A 1 96 ? -12.878 -0.106 27.935 1.00 76.50 96 GLU A CA 1
ATOM 752 C C . GLU A 1 96 ? -13.239 1.377 27.795 1.00 76.50 96 GLU A C 1
ATOM 754 O O . GLU A 1 96 ? -13.503 1.871 26.699 1.00 76.50 96 GLU A O 1
ATOM 759 N N . THR A 1 97 ? -13.283 2.107 28.913 1.00 71.12 97 THR A N 1
ATOM 760 C CA . THR A 1 97 ? -13.491 3.562 28.886 1.00 71.12 97 THR A CA 1
ATOM 761 C C . THR A 1 97 ? -12.129 4.234 28.820 1.00 71.12 97 THR A C 1
ATOM 763 O O . THR A 1 97 ? -11.500 4.482 29.845 1.00 71.12 97 THR A O 1
ATOM 766 N N . THR A 1 98 ? -11.647 4.498 27.611 1.00 69.81 98 THR A N 1
ATOM 767 C CA . THR A 1 98 ? -10.368 5.184 27.410 1.00 69.81 98 THR A CA 1
ATOM 768 C C . THR A 1 98 ? -10.588 6.694 27.335 1.00 69.81 98 THR A C 1
ATOM 770 O O . THR A 1 98 ? -11.422 7.176 26.568 1.00 69.81 98 THR A O 1
ATOM 773 N N . THR A 1 99 ? -9.826 7.469 28.110 1.00 74.25 99 THR A N 1
ATOM 774 C CA . THR A 1 99 ? -9.791 8.931 27.975 1.00 74.25 99 THR A CA 1
ATOM 775 C C . THR A 1 99 ? -9.092 9.295 26.669 1.00 74.25 99 THR A C 1
ATOM 777 O O . THR A 1 99 ? -7.901 9.042 26.505 1.00 74.25 99 THR A O 1
ATOM 780 N N . ILE A 1 100 ? -9.829 9.889 25.731 1.00 74.69 100 ILE A N 1
ATOM 781 C CA . ILE A 1 100 ? -9.291 10.288 24.427 1.00 74.69 100 ILE A CA 1
ATOM 782 C C . ILE A 1 100 ? -8.693 11.691 24.540 1.00 74.69 100 ILE A C 1
ATOM 784 O O . ILE A 1 100 ? -9.400 12.654 24.846 1.00 74.69 100 ILE A O 1
ATOM 788 N N . ILE A 1 101 ? -7.397 11.817 24.254 1.00 79.06 101 ILE A N 1
ATOM 789 C CA . ILE A 1 101 ? -6.737 13.116 24.109 1.00 79.06 101 ILE A CA 1
ATOM 790 C C . ILE A 1 101 ? -7.143 13.700 22.755 1.00 79.06 101 ILE A C 1
ATOM 792 O O . ILE A 1 101 ? -6.867 13.132 21.701 1.00 79.06 101 ILE A O 1
ATOM 796 N N . ARG A 1 102 ? -7.828 14.842 22.783 1.00 81.75 102 ARG A N 1
ATOM 797 C CA . ARG A 1 102 ? -8.282 15.547 21.584 1.00 81.75 102 ARG A CA 1
ATOM 798 C C . ARG A 1 102 ? -7.262 16.589 21.148 1.00 81.75 102 ARG A C 1
ATOM 800 O O . ARG A 1 102 ? -7.334 17.745 21.563 1.00 81.75 102 ARG A O 1
ATOM 807 N N . GLU A 1 103 ? -6.340 16.183 20.283 1.00 81.19 103 GLU A N 1
ATOM 808 C CA . GLU A 1 103 ? -5.313 17.074 19.719 1.00 81.19 103 GLU A CA 1
ATOM 809 C C . GLU A 1 103 ? -5.926 18.304 19.022 1.00 81.19 103 GLU A C 1
ATOM 811 O O . GLU A 1 103 ? -5.419 19.415 19.163 1.00 81.19 103 GLU A O 1
ATOM 816 N N . ASP A 1 104 ? -7.089 18.148 18.373 1.00 80.44 104 ASP A N 1
ATOM 817 C CA . ASP A 1 104 ? -7.835 19.241 17.728 1.00 80.44 104 ASP A CA 1
ATOM 818 C C . ASP A 1 104 ? -8.322 20.318 18.713 1.00 80.44 104 ASP A C 1
ATOM 820 O O . ASP A 1 104 ? -8.517 21.480 18.350 1.00 80.44 104 ASP A O 1
ATOM 824 N N . VAL A 1 105 ? -8.575 19.930 19.964 1.00 84.44 105 VAL A N 1
ATOM 825 C CA . VAL A 1 105 ? -8.990 20.845 21.031 1.00 84.44 105 VAL A CA 1
ATOM 826 C C . VAL A 1 105 ? -7.765 21.500 21.652 1.00 84.44 105 VAL A C 1
ATOM 828 O O . VAL A 1 105 ? -7.782 22.711 21.845 1.00 84.44 105 VAL A O 1
ATOM 831 N N . ILE A 1 106 ? -6.693 20.738 21.885 1.00 83.88 106 ILE A N 1
ATOM 832 C CA . ILE A 1 106 ? -5.417 21.256 22.402 1.00 83.88 106 ILE A CA 1
ATOM 833 C C . ILE A 1 106 ? -4.882 22.361 21.486 1.00 83.88 106 ILE A C 1
ATOM 835 O O . ILE A 1 106 ? -4.577 23.455 21.955 1.00 83.88 106 ILE A O 1
ATOM 839 N N . GLN A 1 107 ? -4.861 22.120 20.174 1.00 79.94 107 GLN A N 1
ATOM 840 C CA . GLN A 1 107 ? -4.409 23.105 19.193 1.00 79.94 107 GLN A CA 1
ATOM 841 C C . GLN A 1 107 ? -5.261 24.385 19.222 1.00 79.94 107 GLN A C 1
ATOM 843 O O . GLN A 1 107 ? -4.724 25.490 19.261 1.00 79.94 107 GLN A O 1
ATOM 848 N N . ARG A 1 108 ? -6.594 24.256 19.283 1.00 82.50 108 ARG A N 1
ATOM 849 C CA . ARG A 1 108 ? -7.504 25.413 19.379 1.00 82.50 108 ARG A CA 1
ATOM 850 C C . ARG A 1 108 ? -7.347 26.186 20.688 1.00 82.50 108 ARG A C 1
ATOM 852 O O . ARG A 1 108 ? -7.460 27.407 20.681 1.00 82.50 108 ARG A O 1
ATOM 859 N N . MET A 1 109 ? -7.119 25.501 21.807 1.00 83.25 109 MET A N 1
ATOM 860 C CA . MET A 1 109 ? -6.888 26.142 23.107 1.00 83.25 109 MET A CA 1
ATOM 861 C C . MET A 1 109 ? -5.530 26.851 23.151 1.00 83.25 109 MET A C 1
ATOM 863 O O . MET A 1 109 ? -5.426 27.934 23.723 1.00 83.25 109 MET A O 1
ATOM 867 N N . TYR A 1 110 ? -4.513 26.304 22.485 1.00 84.12 110 TYR A N 1
ATOM 868 C CA . TYR A 1 110 ? -3.232 26.979 22.288 1.00 84.12 110 TYR A CA 1
ATOM 869 C C . TYR A 1 110 ? -3.372 28.249 21.432 1.00 84.12 110 TYR A C 1
ATOM 871 O O . TYR A 1 110 ? -2.911 29.313 21.835 1.00 84.12 110 TYR A O 1
ATOM 879 N N . GLU A 1 111 ? -4.086 28.185 20.303 1.00 81.94 111 GLU A N 1
ATOM 880 C CA . GLU A 1 111 ? -4.356 29.353 19.441 1.00 81.94 111 GLU A CA 1
ATOM 881 C C . GLU A 1 111 ? -5.144 30.463 20.154 1.00 81.94 111 GLU A C 1
ATOM 883 O O . GLU A 1 111 ? -4.975 31.644 19.854 1.00 81.94 111 GLU A O 1
ATOM 888 N N . ARG A 1 112 ? -5.989 30.092 21.122 1.00 87.69 112 ARG A N 1
ATOM 889 C CA . ARG A 1 112 ? -6.729 31.023 21.990 1.00 87.69 112 ARG A CA 1
ATOM 890 C C . ARG A 1 112 ? -5.900 31.576 23.151 1.00 87.69 112 ARG A C 1
ATOM 892 O O . ARG A 1 112 ? -6.383 32.453 23.860 1.00 87.69 112 ARG A O 1
ATOM 899 N N . GLY A 1 113 ? -4.681 31.076 23.356 1.00 82.94 113 GLY A N 1
ATOM 900 C CA . GLY A 1 113 ? -3.808 31.459 24.466 1.00 82.94 113 GLY A CA 1
ATOM 901 C C . GLY A 1 113 ? -4.191 30.852 25.820 1.00 82.94 113 GLY A C 1
ATOM 902 O O . GLY A 1 113 ? -3.676 31.291 26.844 1.00 82.94 113 GLY A O 1
ATOM 903 N N . GLU A 1 114 ? -5.083 29.857 25.848 1.00 84.38 114 GLU A N 1
ATOM 904 C CA . GLU A 1 114 ? -5.498 29.150 27.071 1.00 84.38 114 GLU A CA 1
ATOM 905 C C . GLU A 1 114 ? -4.452 28.111 27.514 1.00 84.38 114 GLU A C 1
ATOM 907 O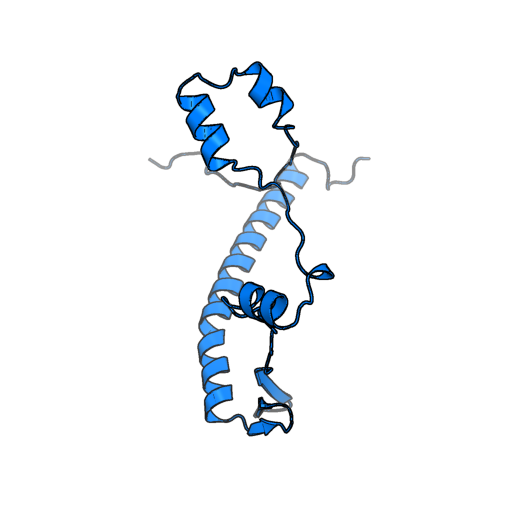 O . GLU A 1 114 ? -4.351 27.789 28.697 1.00 84.38 114 GLU A O 1
ATOM 912 N N . ILE A 1 115 ? -3.653 27.603 26.571 1.00 82.19 115 ILE A N 1
ATOM 913 C CA . ILE A 1 115 ? -2.509 26.723 26.831 1.00 82.19 115 ILE A CA 1
ATOM 914 C C . ILE A 1 115 ? -1.234 27.519 26.566 1.00 82.19 115 ILE A C 1
ATOM 916 O O . ILE A 1 115 ? -1.074 28.108 25.497 1.00 82.19 115 ILE A O 1
ATOM 920 N N . SER A 1 116 ? -0.317 27.540 27.533 1.00 81.81 116 SER A N 1
ATOM 921 C CA . SER A 1 116 ? 0.974 28.201 27.358 1.00 81.81 116 SER A CA 1
ATOM 922 C C . SER A 1 116 ? 1.900 27.387 26.452 1.00 81.81 116 SER A C 1
ATOM 924 O O . SER A 1 116 ? 1.786 26.166 26.320 1.00 81.81 116 SER A O 1
ATOM 926 N N . ILE A 1 117 ? 2.873 28.067 25.845 1.00 80.12 117 ILE A N 1
ATOM 927 C CA . ILE A 1 117 ? 3.888 27.418 25.007 1.00 80.12 117 ILE A CA 1
ATOM 928 C C . ILE A 1 117 ? 4.728 26.392 25.784 1.00 80.12 117 ILE A C 1
ATOM 930 O O . ILE A 1 117 ? 5.194 25.419 25.198 1.00 80.12 117 ILE A O 1
ATOM 934 N N . ASP A 1 118 ? 4.886 26.583 27.096 1.00 82.06 118 ASP A N 1
ATOM 935 C CA . ASP A 1 118 ? 5.627 25.668 27.966 1.00 82.06 118 ASP A CA 1
ATOM 936 C C . ASP A 1 118 ? 4.884 24.336 28.123 1.00 82.06 118 ASP A C 1
ATOM 938 O O . ASP A 1 118 ? 5.480 23.277 27.949 1.00 82.06 118 ASP A O 1
ATOM 942 N N . VAL A 1 119 ? 3.558 24.380 28.308 1.00 82.19 119 VAL A N 1
ATOM 943 C CA . VAL A 1 119 ? 2.713 23.175 28.372 1.00 82.19 119 VAL A CA 1
ATOM 944 C C . VAL A 1 119 ? 2.687 22.446 27.024 1.00 82.19 119 VAL A C 1
ATOM 946 O O . VAL A 1 119 ? 2.733 21.220 26.986 1.00 82.19 119 VAL A O 1
ATOM 949 N N . MET A 1 120 ? 2.687 23.168 25.896 1.00 80.50 120 MET A N 1
ATOM 950 C CA . MET A 1 120 ? 2.786 22.529 24.574 1.00 80.50 120 MET A CA 1
ATOM 951 C C . MET A 1 120 ? 4.118 21.804 24.361 1.00 80.50 120 MET A C 1
ATOM 953 O O . MET A 1 120 ? 4.133 20.732 23.761 1.00 80.50 120 MET A O 1
ATOM 957 N N . LYS A 1 121 ? 5.231 22.343 24.869 1.00 79.19 121 LYS A N 1
ATOM 958 C CA . LYS A 1 121 ? 6.544 21.683 24.787 1.00 79.19 121 LYS A CA 1
ATOM 959 C C . LYS A 1 121 ? 6.643 20.429 25.656 1.00 79.19 121 LYS A C 1
ATOM 961 O O . LYS A 1 121 ? 7.413 19.536 25.326 1.00 79.19 121 LYS A O 1
ATOM 966 N N . GLU A 1 122 ? 5.882 20.351 26.746 1.00 81.56 122 GLU A N 1
ATOM 967 C CA . GLU A 1 122 ? 5.788 19.134 27.562 1.00 81.56 122 GLU A CA 1
ATOM 968 C C . GLU A 1 122 ? 4.908 18.061 26.904 1.00 81.56 122 GLU A C 1
ATOM 970 O O . GLU A 1 122 ? 5.204 16.871 27.004 1.00 81.56 122 GLU A O 1
ATOM 975 N N . LEU A 1 123 ? 3.842 18.472 26.209 1.00 79.88 123 LEU A N 1
ATOM 976 C CA . LEU A 1 123 ? 2.912 17.559 25.535 1.00 79.88 123 LEU A CA 1
ATOM 977 C C . LEU A 1 123 ? 3.480 16.963 24.239 1.00 79.88 123 LEU A C 1
ATOM 979 O O . LEU A 1 123 ? 3.150 15.827 23.896 1.00 79.88 123 LEU A O 1
ATOM 983 N N . TYR A 1 124 ? 4.323 17.707 23.521 1.00 79.62 124 TYR A N 1
ATOM 984 C CA . TYR A 1 124 ? 4.873 17.291 22.233 1.00 79.62 124 TYR A CA 1
ATOM 985 C C . TYR A 1 124 ? 6.387 17.112 22.311 1.00 79.62 124 TYR A C 1
ATOM 987 O O . TYR A 1 124 ? 7.139 18.066 22.486 1.00 79.62 124 TYR A O 1
ATOM 995 N N . VAL A 1 125 ? 6.845 15.878 22.097 1.00 79.56 125 VAL A N 1
ATOM 996 C CA . VAL A 1 125 ? 8.268 15.591 21.908 1.00 79.56 125 VAL A CA 1
ATOM 997 C C . VAL A 1 125 ? 8.600 15.729 20.429 1.00 79.56 125 VAL A C 1
ATOM 999 O O . VAL A 1 125 ? 8.068 14.998 19.589 1.00 79.56 125 VAL A O 1
ATOM 1002 N N . GLU A 1 126 ? 9.511 16.641 20.100 1.00 73.62 126 GLU A N 1
ATOM 1003 C CA . GLU A 1 126 ? 10.064 16.722 18.753 1.00 73.62 126 GLU A CA 1
ATOM 1004 C C . GLU A 1 126 ? 10.855 15.444 18.452 1.00 73.62 126 GLU A C 1
ATOM 1006 O O . GLU A 1 126 ? 11.916 15.178 19.020 1.00 73.62 126 GLU A O 1
ATOM 1011 N N . LYS A 1 127 ? 10.327 14.617 17.548 1.00 78.12 127 LYS A N 1
ATOM 1012 C CA . LYS A 1 127 ? 11.049 13.459 17.027 1.00 78.12 127 LYS A CA 1
ATOM 1013 C C . LYS A 1 127 ? 11.805 13.869 15.773 1.00 78.12 127 LYS A C 1
ATOM 1015 O O . LYS A 1 127 ? 11.203 14.070 14.717 1.00 78.12 127 LYS A O 1
ATOM 1020 N N . GLU A 1 128 ? 13.131 13.915 15.860 1.00 74.19 128 GLU A N 1
ATOM 1021 C CA . GLU A 1 128 ? 13.964 14.096 14.675 1.00 74.19 128 GLU A CA 1
ATOM 1022 C C . GLU A 1 128 ? 13.774 12.917 13.710 1.00 74.19 128 GLU A C 1
ATOM 1024 O O . GLU A 1 128 ? 14.128 11.771 13.998 1.00 74.19 128 GLU A O 1
ATOM 1029 N N . THR A 1 129 ? 13.228 13.198 12.528 1.00 67.12 129 THR A N 1
ATOM 1030 C CA . THR A 1 129 ? 13.214 12.259 11.404 1.00 67.12 129 THR A CA 1
ATOM 1031 C C . THR A 1 129 ? 13.887 12.922 10.211 1.00 67.12 129 THR A C 1
ATOM 1033 O O . THR A 1 129 ? 13.602 14.066 9.864 1.00 67.12 129 THR A O 1
ATOM 1036 N N . ARG A 1 130 ? 14.842 12.220 9.593 1.00 77.00 130 ARG A N 1
ATOM 1037 C CA . ARG A 1 130 ? 15.573 12.717 8.423 1.00 77.00 130 ARG A CA 1
ATOM 1038 C C . ARG A 1 130 ? 15.057 11.997 7.187 1.00 77.00 130 ARG A C 1
ATOM 1040 O O . ARG A 1 130 ? 15.253 10.794 7.047 1.00 77.00 130 ARG A O 1
ATOM 1047 N N . ALA A 1 131 ? 14.407 12.733 6.292 1.00 76.94 131 ALA A N 1
ATOM 1048 C CA . ALA A 1 131 ? 14.002 12.218 4.990 1.00 76.94 131 ALA A CA 1
ATOM 1049 C C . ALA A 1 131 ? 15.131 12.429 3.971 1.00 76.94 131 ALA A C 1
ATOM 1051 O O . ALA A 1 131 ? 15.601 13.549 3.772 1.00 76.94 131 ALA A O 1
ATOM 1052 N N . PHE A 1 132 ? 15.565 11.357 3.307 1.00 83.06 132 PHE A N 1
ATOM 1053 C CA . PHE A 1 132 ? 16.565 11.439 2.243 1.00 83.06 132 PHE A CA 1
ATOM 1054 C C . PHE A 1 132 ? 15.902 11.729 0.891 1.00 83.06 132 PHE A C 1
ATOM 1056 O O . PHE A 1 132 ? 14.944 11.064 0.492 1.00 83.06 132 PHE A O 1
ATOM 1063 N N . SER A 1 133 ? 16.425 12.706 0.151 1.00 83.75 133 SER A N 1
ATOM 1064 C CA . SER A 1 133 ? 16.001 12.976 -1.223 1.00 83.75 133 SER A CA 1
ATOM 1065 C C . SER A 1 133 ? 17.135 13.588 -2.045 1.00 83.75 133 SER A C 1
ATOM 1067 O O . SER A 1 133 ? 17.994 14.282 -1.508 1.00 83.75 133 SER A O 1
ATOM 1069 N N . VAL A 1 134 ? 17.121 13.342 -3.358 1.00 86.31 134 VAL A N 1
ATOM 1070 C CA . VAL A 1 134 ? 18.047 13.955 -4.319 1.00 86.31 134 VAL A CA 1
ATOM 1071 C C . VAL A 1 134 ? 17.252 14.844 -5.270 1.00 86.31 134 VAL A C 1
ATOM 1073 O O . VAL A 1 134 ? 16.321 14.376 -5.932 1.00 86.31 134 VAL A O 1
ATOM 1076 N N . LYS A 1 135 ? 17.630 16.125 -5.349 1.00 84.75 135 LYS A N 1
ATOM 1077 C CA . LYS A 1 135 ? 17.044 17.118 -6.258 1.00 84.75 135 LYS A CA 1
ATOM 1078 C C . LYS A 1 135 ? 18.128 17.669 -7.177 1.00 84.75 135 LYS A C 1
ATOM 1080 O O . LYS A 1 135 ? 19.067 18.303 -6.708 1.00 84.75 135 LYS A O 1
ATOM 1085 N N . VAL A 1 136 ? 17.963 17.470 -8.479 1.00 83.56 136 VAL A N 1
ATOM 1086 C CA . VAL A 1 136 ? 18.832 18.056 -9.505 1.00 83.56 136 VAL A CA 1
ATOM 1087 C C . VAL A 1 136 ? 18.232 19.402 -9.928 1.00 83.56 136 VAL A C 1
ATOM 1089 O O . VAL A 1 136 ? 17.040 19.484 -10.219 1.00 83.56 136 VAL A O 1
ATOM 1092 N N . LYS A 1 137 ? 19.025 20.479 -9.909 1.00 83.00 137 LYS A N 1
ATOM 1093 C CA . LYS A 1 137 ? 18.632 21.819 -10.384 1.00 83.00 137 LYS A CA 1
ATOM 1094 C C . LYS A 1 137 ? 19.544 22.225 -11.542 1.00 83.00 137 LYS A C 1
ATOM 1096 O O . LYS A 1 137 ? 20.741 21.946 -11.489 1.00 83.00 137 LYS A O 1
ATOM 1101 N N . LYS A 1 138 ? 19.006 22.916 -12.554 1.00 77.44 138 LYS A N 1
ATOM 1102 C CA . LYS A 1 138 ? 19.833 23.572 -13.580 1.00 77.44 138 LYS A CA 1
ATOM 1103 C C . LYS A 1 138 ? 20.669 24.672 -12.910 1.00 77.44 138 LYS A C 1
ATOM 1105 O O . LYS A 1 138 ? 20.138 25.440 -12.111 1.00 77.44 138 LYS A O 1
ATOM 1110 N N . ARG A 1 139 ? 21.973 24.716 -13.201 1.00 69.00 139 ARG A N 1
ATOM 1111 C CA . ARG A 1 139 ? 22.906 25.715 -12.639 1.00 69.00 139 ARG A CA 1
ATOM 1112 C C . ARG A 1 139 ? 22.811 27.075 -13.338 1.00 69.00 139 ARG A C 1
ATOM 1114 O O . ARG A 1 139 ? 23.157 28.078 -12.730 1.00 69.00 139 ARG A O 1
ATOM 1121 N N . PHE A 1 140 ? 22.316 27.093 -14.573 1.00 65.56 140 PHE A N 1
ATOM 1122 C CA . PHE A 1 140 ? 22.111 28.295 -15.373 1.00 65.56 140 PHE A CA 1
ATOM 1123 C C . PHE A 1 140 ? 20.648 28.351 -15.820 1.00 65.56 140 PHE A C 1
ATOM 1125 O O . PHE A 1 140 ? 20.101 27.346 -16.282 1.00 65.56 140 PHE A O 1
ATOM 1132 N N . HIS A 1 141 ? 20.013 29.508 -15.625 1.00 53.84 141 HIS A N 1
ATOM 1133 C CA . HIS A 1 141 ? 18.799 29.861 -16.350 1.00 53.84 141 HIS A CA 1
ATOM 1134 C C . HIS A 1 141 ? 19.223 30.129 -17.796 1.00 53.84 141 HIS A C 1
ATOM 1136 O O . HIS A 1 141 ? 20.096 30.961 -18.022 1.00 53.84 141 HIS A O 1
ATOM 1142 N N . GLU A 1 142 ? 18.683 29.367 -18.744 1.00 49.09 142 GLU A N 1
ATOM 1143 C CA . GLU A 1 142 ? 18.736 29.753 -20.155 1.00 49.09 142 GLU A CA 1
ATOM 1144 C C . GLU A 1 142 ? 17.885 31.028 -20.284 1.00 49.09 142 GLU A C 1
ATOM 1146 O O . GLU A 1 142 ? 16.709 31.000 -19.910 1.00 49.09 142 GLU A O 1
ATOM 1151 N N . GLU A 1 143 ? 18.517 32.138 -20.684 1.00 41.44 143 GLU A N 1
ATOM 1152 C CA . GLU A 1 143 ? 17.836 33.325 -21.232 1.00 41.44 143 GLU A CA 1
ATOM 1153 C C . GLU A 1 143 ? 17.156 32.984 -22.563 1.00 41.44 143 GLU A C 1
ATOM 1155 O O . GLU A 1 143 ? 17.740 32.191 -23.341 1.00 41.44 143 GLU A O 1
#

Sequence (143 aa):
MPTLNNSEDGLALTALNYHQRKLEIKEIEKELASMRPVLEDGVDRLGNVTATGSRVAVIPYADKEIQLRKDLRLTAVLVPEAEDILRRHKLTECLETTTIIREDVIQRMYERGEISIDVMKELYVEKETRAFSVKVKKRFHEE

pLDDT: mean 82.3, std 10.87, range [39.12, 96.06]